Protein AF-A0A8B3RNA1-F1 (afdb_monomer)

Foldseek 3Di:
DPPVVVVVVVVVLVVLLCVQQVVVDPDLLQSLQVLCVVVVQADPPDGSVLVVVLVVVLVVVVVVVVPVDADELVSCPPSHRGRSPDPSSVSNCVSSPNPDPHPPPPPPDDDVPD

Mean predicted aligned error: 8.58 Å

Structure (mmCIF, N/CA/C/O backbone):
data_AF-A0A8B3RNA1-F1
#
_entry.id   AF-A0A8B3RNA1-F1
#
loop_
_atom_site.group_PDB
_atom_site.id
_atom_site.type_symbol
_atom_site.label_atom_id
_atom_site.label_alt_id
_atom_site.label_comp_id
_atom_site.label_asym_id
_atom_site.label_entity_id
_atom_site.label_seq_id
_atom_site.pdbx_PDB_ins_code
_atom_site.Cartn_x
_atom_site.Cartn_y
_atom_site.Cartn_z
_atom_site.occupancy
_atom_site.B_iso_or_equiv
_atom_site.auth_seq_id
_atom_site.auth_comp_id
_atom_site.auth_asym_id
_atom_site.auth_atom_id
_atom_site.pdbx_PDB_model_num
ATOM 1 N N . MET A 1 1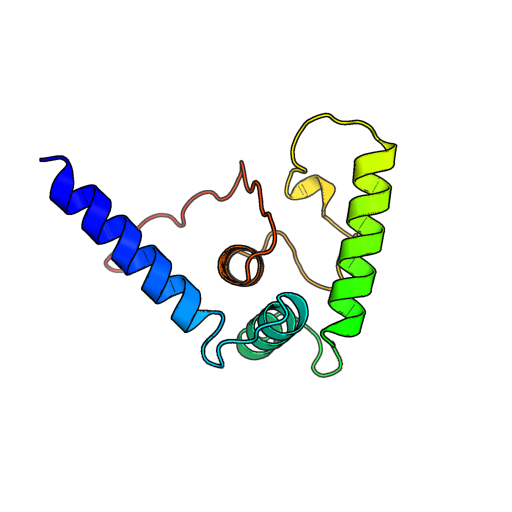 ? 23.217 -16.976 -22.744 1.00 46.09 1 MET A N 1
ATOM 2 C CA . MET A 1 1 ? 22.722 -17.268 -21.377 1.00 46.09 1 MET A CA 1
ATOM 3 C C . MET A 1 1 ? 21.755 -16.204 -20.823 1.00 46.09 1 MET A C 1
ATOM 5 O O . MET A 1 1 ? 21.468 -16.232 -19.639 1.00 46.09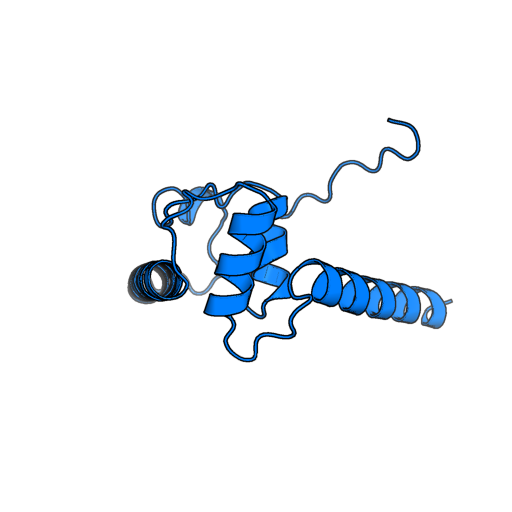 1 MET A O 1
ATOM 9 N N . ALA A 1 2 ? 21.182 -15.313 -21.648 1.00 53.62 2 ALA A N 1
ATOM 10 C CA . ALA A 1 2 ? 20.265 -14.258 -21.184 1.00 53.62 2 ALA A CA 1
ATOM 11 C C . ALA A 1 2 ? 18.782 -14.688 -21.085 1.00 53.62 2 ALA A C 1
ATOM 13 O O . ALA A 1 2 ? 18.016 -14.080 -20.347 1.00 53.62 2 ALA A O 1
ATOM 14 N N . CYS A 1 3 ? 18.375 -15.748 -21.796 1.00 53.69 3 CYS A N 1
ATOM 15 C CA . CYS A 1 3 ? 16.970 -16.169 -21.858 1.00 53.69 3 CYS A CA 1
ATOM 16 C C . CYS A 1 3 ? 16.476 -16.775 -20.529 1.00 53.69 3 CYS A C 1
ATOM 18 O O . CYS A 1 3 ? 15.425 -16.381 -20.040 1.00 53.69 3 CYS A O 1
ATOM 20 N N . GLY A 1 4 ? 17.286 -17.622 -19.879 1.00 58.16 4 GLY A N 1
ATOM 21 C CA . GLY A 1 4 ? 16.901 -18.259 -18.611 1.00 58.16 4 GLY A CA 1
ATOM 22 C C . GLY A 1 4 ? 16.760 -17.290 -17.430 1.00 58.16 4 GLY A C 1
ATOM 23 O O . GLY A 1 4 ? 15.924 -17.511 -16.564 1.00 58.16 4 GLY A O 1
ATOM 24 N N . ILE A 1 5 ? 17.525 -16.191 -17.407 1.00 59.47 5 ILE A N 1
ATOM 25 C CA . ILE A 1 5 ? 17.394 -15.160 -16.362 1.00 59.47 5 ILE A CA 1
ATOM 26 C C . ILE A 1 5 ? 16.089 -14.384 -16.559 1.00 59.47 5 ILE A C 1
ATOM 28 O O . ILE A 1 5 ? 15.346 -14.184 -15.605 1.00 59.47 5 ILE A O 1
ATOM 32 N N . SER A 1 6 ? 15.781 -13.988 -17.799 1.00 52.28 6 SER A N 1
ATOM 33 C CA . SER A 1 6 ? 14.536 -13.276 -18.102 1.00 52.28 6 SER A CA 1
ATOM 34 C C . SER A 1 6 ? 13.299 -14.130 -17.816 1.00 52.28 6 SER A C 1
ATOM 36 O O . SER A 1 6 ? 12.306 -13.608 -17.322 1.00 52.28 6 SER A O 1
ATOM 38 N N . GLU A 1 7 ? 13.354 -15.432 -18.097 1.00 57.75 7 GLU A N 1
ATOM 39 C CA . GLU A 1 7 ? 12.259 -16.358 -17.803 1.00 57.75 7 GLU A CA 1
ATOM 40 C C . GLU A 1 7 ? 12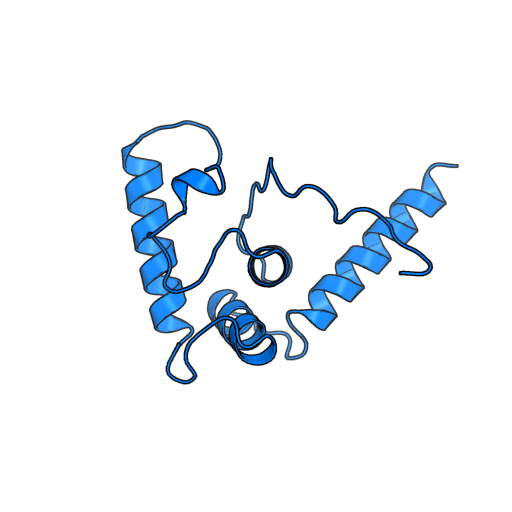.066 -16.553 -16.293 1.00 57.75 7 GLU A C 1
ATOM 42 O O . GLU A 1 7 ? 10.943 -16.428 -15.810 1.00 57.75 7 GLU A O 1
ATOM 47 N N . MET A 1 8 ? 13.144 -16.754 -15.522 1.00 63.78 8 MET A N 1
ATOM 48 C CA . MET A 1 8 ? 13.057 -16.828 -14.055 1.00 63.78 8 MET A CA 1
ATOM 49 C C . MET A 1 8 ? 12.498 -15.547 -13.433 1.00 63.78 8 MET A C 1
ATOM 51 O O . MET A 1 8 ? 11.675 -15.631 -12.525 1.00 63.78 8 MET A O 1
ATOM 55 N N . LEU A 1 9 ? 12.920 -14.371 -13.912 1.00 63.84 9 LEU A N 1
ATOM 56 C CA . LEU A 1 9 ? 12.410 -13.090 -13.417 1.00 63.84 9 LEU A CA 1
ATOM 57 C C . LEU A 1 9 ? 10.910 -12.942 -13.692 1.00 63.84 9 LEU A C 1
ATOM 59 O O . LEU A 1 9 ? 10.170 -12.598 -12.775 1.00 63.84 9 LEU A O 1
ATOM 63 N N . ASN A 1 10 ? 10.453 -13.289 -14.900 1.00 62.12 10 ASN A N 1
ATOM 64 C CA . ASN A 1 10 ? 9.031 -13.255 -15.251 1.00 62.12 10 ASN A CA 1
ATOM 65 C C . ASN A 1 10 ? 8.205 -14.244 -14.414 1.00 62.12 10 ASN A C 1
ATOM 67 O O . ASN A 1 10 ? 7.136 -13.893 -13.921 1.00 62.12 10 ASN A O 1
ATOM 71 N N . VAL A 1 11 ? 8.687 -15.478 -14.230 1.00 69.19 11 VAL A N 1
ATOM 72 C CA . VAL A 1 11 ? 7.993 -16.485 -13.408 1.00 69.19 11 VAL A CA 1
ATOM 73 C C . VAL A 1 11 ? 7.918 -16.032 -11.953 1.00 69.19 11 VAL A C 1
ATOM 75 O O . VAL A 1 11 ? 6.859 -16.138 -11.337 1.00 69.19 11 VAL A O 1
ATOM 78 N N . ASN A 1 12 ? 9.011 -15.489 -11.413 1.00 70.69 12 ASN A N 1
ATOM 79 C CA . ASN A 1 12 ? 9.035 -14.954 -10.058 1.00 70.69 12 ASN A CA 1
ATOM 80 C C . ASN A 1 12 ? 8.082 -13.760 -9.906 1.00 70.69 12 ASN A C 1
ATOM 82 O O . ASN A 1 12 ? 7.329 -13.719 -8.943 1.00 70.69 12 ASN A O 1
ATOM 86 N N . GLU A 1 13 ? 8.051 -12.826 -10.858 1.00 67.50 13 GLU A N 1
ATOM 87 C CA . GLU A 1 13 ? 7.122 -11.689 -10.835 1.00 67.50 13 GLU A CA 1
ATOM 88 C C . GLU A 1 13 ? 5.658 -12.151 -10.837 1.00 67.50 13 GLU A C 1
ATOM 90 O O . GLU A 1 13 ? 4.855 -11.688 -10.025 1.00 67.50 13 GLU A O 1
ATOM 95 N N . VAL A 1 14 ? 5.308 -13.106 -11.705 1.00 69.25 14 VAL A N 1
ATOM 96 C CA . VAL A 1 14 ? 3.951 -13.669 -11.758 1.00 69.25 14 VAL A CA 1
ATOM 97 C C . VAL A 1 14 ? 3.605 -14.385 -10.452 1.00 69.25 14 VAL A C 1
ATOM 99 O O . VAL A 1 14 ? 2.516 -14.172 -9.921 1.00 69.25 14 VAL A O 1
ATOM 102 N N . TYR A 1 15 ? 4.523 -15.188 -9.909 1.00 73.50 15 TYR A N 1
ATOM 103 C CA . TYR A 1 15 ? 4.329 -15.888 -8.638 1.00 73.50 15 TYR A CA 1
ATOM 104 C C . TYR A 1 15 ? 4.102 -14.912 -7.478 1.00 73.50 15 TYR A C 1
ATOM 106 O O . TYR A 1 15 ? 3.151 -15.063 -6.715 1.00 73.50 15 TYR A O 1
ATOM 114 N N . GLN A 1 16 ? 4.935 -13.879 -7.374 1.00 72.38 16 GLN A N 1
ATOM 115 C CA . GLN A 1 16 ? 4.847 -12.866 -6.324 1.00 72.38 16 GLN A CA 1
ATOM 116 C C . GLN A 1 16 ? 3.537 -12.070 -6.423 1.00 72.38 16 GLN A C 1
ATOM 118 O O . GLN A 1 16 ? 2.835 -11.901 -5.424 1.00 72.38 16 GLN A O 1
ATOM 123 N N . ARG A 1 17 ? 3.119 -11.691 -7.639 1.00 71.25 17 ARG A N 1
ATOM 124 C CA . ARG A 1 17 ? 1.801 -11.076 -7.868 1.00 71.25 17 ARG A CA 1
ATOM 125 C C . ARG A 1 17 ? 0.646 -11.982 -7.469 1.00 71.25 17 ARG A C 1
ATOM 127 O O . ARG A 1 17 ? -0.283 -11.515 -6.821 1.00 71.25 17 ARG A O 1
ATOM 134 N N . GLN A 1 18 ? 0.696 -13.265 -7.812 1.00 75.69 18 GLN A N 1
ATOM 135 C CA . GLN A 1 18 ? -0.343 -14.221 -7.418 1.00 75.69 18 GLN A CA 1
ATOM 136 C C . GLN A 1 18 ? -0.380 -14.448 -5.903 1.00 75.69 18 GLN A C 1
ATOM 138 O O . GLN A 1 18 ? -1.457 -14.599 -5.332 1.00 75.69 18 GLN A O 1
ATOM 143 N N . HIS A 1 19 ? 0.775 -14.448 -5.239 1.00 80.88 19 HIS A N 1
ATOM 144 C CA . HIS A 1 19 ? 0.862 -14.627 -3.794 1.00 80.88 19 HIS A CA 1
ATOM 145 C C . HIS A 1 19 ? 0.279 -13.429 -3.025 1.00 80.88 19 HIS A C 1
ATOM 147 O O . HIS A 1 19 ? -0.486 -13.611 -2.069 1.00 80.88 19 HIS A O 1
ATOM 153 N N . SER A 1 20 ? 0.607 -12.207 -3.455 1.00 78.19 20 SER A N 1
ATOM 154 C CA . SER A 1 20 ? 0.142 -10.961 -2.831 1.00 78.19 20 SER A CA 1
ATOM 155 C C . SER A 1 20 ? -1.257 -10.523 -3.284 1.00 78.19 20 SER A C 1
ATOM 157 O O . SER A 1 20 ? -1.913 -9.798 -2.546 1.00 78.19 20 SER A O 1
ATOM 159 N N . ASN A 1 21 ? -1.738 -10.967 -4.450 1.00 84.19 21 ASN A N 1
ATOM 160 C CA . ASN A 1 21 ? -3.075 -10.670 -4.979 1.00 84.19 21 ASN A CA 1
ATOM 161 C C . ASN A 1 21 ? -3.778 -11.944 -5.502 1.00 84.19 21 ASN A C 1
ATOM 163 O O . ASN A 1 21 ? -4.050 -12.070 -6.702 1.00 84.19 21 ASN A O 1
ATOM 167 N N . PRO A 1 22 ? -4.082 -12.918 -4.626 1.00 85.31 22 PRO A N 1
ATOM 168 C CA . PRO A 1 22 ? -4.652 -14.199 -5.044 1.00 85.31 22 PRO A CA 1
ATOM 169 C C . PRO A 1 22 ? -6.078 -14.068 -5.592 1.00 85.31 22 PRO A C 1
ATOM 171 O O . PRO A 1 22 ? -6.501 -14.884 -6.407 1.00 85.31 22 PRO A O 1
ATOM 174 N N . ALA A 1 23 ? -6.821 -13.041 -5.167 1.00 85.50 23 ALA A N 1
ATOM 175 C CA . ALA A 1 23 ? -8.182 -12.778 -5.629 1.00 85.50 23 ALA A CA 1
ATOM 176 C C . ALA A 1 23 ? -8.243 -11.921 -6.908 1.00 85.50 23 ALA A C 1
ATOM 178 O O . ALA A 1 23 ? -9.339 -11.651 -7.400 1.00 85.50 23 ALA A O 1
ATOM 179 N N . LEU A 1 24 ? -7.090 -11.519 -7.462 1.00 83.19 24 LEU A N 1
ATOM 180 C CA . LEU A 1 24 ? -6.978 -10.713 -8.682 1.00 83.19 24 LEU A CA 1
ATOM 181 C C . LEU A 1 24 ? -7.792 -9.411 -8.609 1.00 83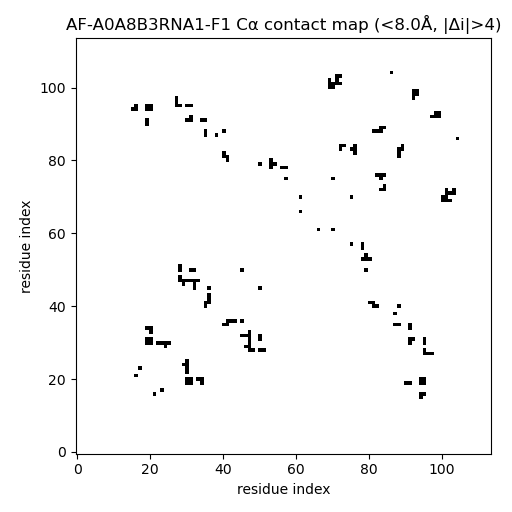.19 24 LEU A C 1
ATOM 183 O O . LEU A 1 24 ? -8.509 -9.047 -9.547 1.00 83.19 24 LEU A O 1
ATOM 187 N N . TYR A 1 25 ? -7.687 -8.702 -7.483 1.00 87.19 25 TYR A N 1
ATOM 188 C CA . TYR A 1 25 ? -8.334 -7.410 -7.292 1.00 87.19 25 TYR A CA 1
ATOM 189 C C . TYR A 1 25 ? -7.944 -6.449 -8.413 1.00 87.19 25 TYR A C 1
ATOM 191 O O . TYR A 1 25 ? -6.765 -6.217 -8.680 1.00 87.19 25 TYR A O 1
ATOM 199 N N . ARG A 1 26 ? -8.959 -5.876 -9.068 1.00 85.88 26 ARG A N 1
ATOM 200 C CA . ARG A 1 26 ? -8.770 -4.871 -10.122 1.00 85.88 26 ARG A CA 1
ATOM 201 C C . ARG A 1 26 ? -8.334 -3.521 -9.557 1.00 85.88 26 ARG A C 1
ATOM 203 O O . ARG A 1 26 ? -7.676 -2.755 -10.253 1.00 85.88 26 ARG A O 1
ATOM 210 N N . ASN A 1 27 ? -8.765 -3.217 -8.338 1.00 88.62 27 ASN A N 1
ATOM 211 C CA . ASN A 1 27 ? -8.395 -2.008 -7.628 1.00 88.62 27 ASN A CA 1
ATOM 212 C C . ASN A 1 27 ? -7.150 -2.295 -6.767 1.00 88.62 27 ASN A C 1
ATOM 214 O O . ASN A 1 27 ? -7.239 -3.154 -5.884 1.00 88.62 27 ASN A O 1
ATOM 218 N N . PRO A 1 28 ? -6.026 -1.595 -6.999 1.00 88.31 28 PRO A N 1
ATOM 219 C CA . PRO A 1 28 ? -4.794 -1.748 -6.225 1.00 88.31 28 PRO A CA 1
ATOM 220 C C . PRO A 1 28 ? -5.011 -1.697 -4.712 1.00 88.31 28 PRO A C 1
ATOM 222 O O . PRO A 1 28 ? -4.547 -2.574 -3.987 1.00 88.31 28 PRO A O 1
ATOM 225 N N . SER A 1 29 ? -5.813 -0.739 -4.239 1.00 91.75 29 SER A N 1
ATOM 226 C CA . SER A 1 29 ? -6.042 -0.528 -2.808 1.00 91.75 29 SER A CA 1
ATOM 227 C C . SER A 1 29 ? -6.738 -1.703 -2.123 1.00 91.75 29 SER A C 1
ATOM 229 O O . SER A 1 29 ? -6.460 -1.985 -0.958 1.00 91.75 29 SER A O 1
ATOM 231 N N . ASP A 1 30 ? -7.625 -2.403 -2.838 1.00 93.50 30 ASP A N 1
ATOM 232 C CA . ASP A 1 30 ? -8.283 -3.606 -2.320 1.00 93.50 30 ASP A CA 1
ATOM 233 C C . ASP A 1 30 ? -7.272 -4.749 -2.156 1.00 93.50 30 ASP A C 1
ATOM 235 O O . ASP A 1 30 ? -7.259 -5.418 -1.124 1.00 93.50 30 ASP A O 1
ATOM 239 N N . GLY A 1 31 ? -6.372 -4.920 -3.130 1.00 92.06 31 GLY A N 1
ATOM 240 C CA . GLY A 1 31 ? -5.327 -5.940 -3.070 1.00 92.06 31 GLY A CA 1
ATOM 241 C C . GLY A 1 31 ? -4.248 -5.655 -2.026 1.00 92.06 31 GLY A C 1
ATOM 242 O O . GLY A 1 31 ? -3.814 -6.570 -1.327 1.00 92.06 31 GLY A O 1
ATOM 243 N N . VAL A 1 32 ? -3.859 -4.389 -1.851 1.00 92.31 32 VAL A N 1
ATOM 244 C CA . VAL A 1 32 ? -2.946 -3.978 -0.774 1.00 92.31 32 VAL A CA 1
ATOM 245 C C . VAL A 1 32 ? -3.567 -4.264 0.587 1.00 92.31 32 VAL A C 1
ATOM 247 O O . VAL A 1 32 ? -2.936 -4.920 1.413 1.00 92.31 32 VAL A O 1
ATOM 250 N N . ALA A 1 33 ? -4.804 -3.816 0.822 1.00 94.31 33 ALA A N 1
ATOM 251 C CA . ALA A 1 33 ? -5.466 -4.025 2.103 1.00 94.31 33 ALA A CA 1
ATOM 252 C C . ALA A 1 33 ? -5.620 -5.520 2.425 1.00 94.31 33 ALA A C 1
ATOM 254 O O . ALA A 1 33 ? -5.295 -5.928 3.539 1.00 94.31 33 ALA A O 1
ATOM 255 N N . ASP A 1 34 ? -6.043 -6.344 1.460 1.00 94.56 34 ASP A N 1
ATOM 256 C CA . ASP A 1 34 ? -6.120 -7.801 1.634 1.00 94.56 34 ASP A CA 1
ATOM 257 C C . ASP A 1 34 ? -4.753 -8.416 1.973 1.00 94.56 34 ASP A C 1
ATOM 259 O O . ASP A 1 34 ? -4.625 -9.168 2.941 1.00 94.56 34 ASP A O 1
ATOM 263 N N . CYS A 1 35 ? -3.704 -8.052 1.230 1.00 93.69 35 CYS A N 1
ATOM 264 C CA . CYS A 1 35 ? -2.357 -8.559 1.473 1.00 93.69 35 CYS A CA 1
ATOM 265 C C . CYS A 1 35 ? -1.835 -8.179 2.866 1.00 93.69 35 CYS A C 1
ATOM 267 O O . CYS A 1 35 ? -1.294 -9.031 3.575 1.00 93.69 35 CYS A O 1
ATOM 269 N N . LEU A 1 36 ? -2.042 -6.931 3.298 1.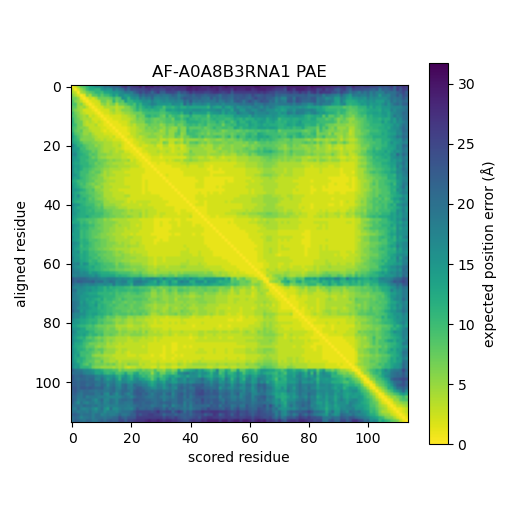00 94.31 36 LEU A N 1
ATOM 270 C CA . LEU A 1 36 ? -1.644 -6.468 4.629 1.00 94.31 36 LEU A CA 1
ATOM 271 C C . LEU A 1 36 ? -2.394 -7.222 5.739 1.00 94.31 36 LEU A C 1
ATOM 273 O O . LEU A 1 36 ? -1.780 -7.613 6.734 1.00 94.31 36 LEU A O 1
ATOM 277 N N . HIS A 1 37 ? -3.694 -7.483 5.561 1.00 96.06 37 HIS A N 1
ATOM 278 C CA . HIS A 1 37 ? -4.486 -8.282 6.506 1.00 96.06 37 HIS A CA 1
ATOM 279 C C . HIS A 1 37 ? -3.988 -9.717 6.607 1.00 96.06 37 HIS A C 1
ATOM 281 O O . HIS A 1 37 ? -3.790 -10.225 7.709 1.00 96.06 37 HIS A O 1
ATOM 287 N N . ARG A 1 38 ? -3.744 -10.371 5.468 1.00 94.06 38 ARG A N 1
ATOM 288 C CA . ARG A 1 38 ? -3.276 -11.765 5.424 1.00 94.06 38 ARG A CA 1
ATOM 289 C C . ARG A 1 38 ? -1.923 -11.959 6.113 1.00 94.06 38 ARG A C 1
ATOM 291 O O . ARG A 1 38 ? -1.680 -13.034 6.655 1.00 94.06 38 ARG A O 1
ATOM 298 N N . ASN A 1 39 ? -1.083 -10.924 6.125 1.00 92.12 39 ASN A N 1
ATOM 299 C CA . ASN A 1 39 ? 0.213 -10.923 6.803 1.00 92.12 39 ASN A CA 1
ATOM 300 C C . ASN A 1 39 ? 0.164 -10.341 8.231 1.00 92.12 39 ASN A C 1
ATOM 302 O O . ASN A 1 39 ? 1.190 -10.284 8.897 1.00 92.12 39 ASN A O 1
ATOM 306 N N . ASN A 1 40 ? -1.014 -9.966 8.748 1.00 94.69 40 ASN A N 1
ATOM 307 C CA . ASN A 1 40 ? -1.197 -9.368 10.082 1.00 94.69 40 ASN A CA 1
ATOM 308 C C . ASN A 1 40 ? -0.417 -8.054 10.297 1.00 94.69 40 ASN A C 1
ATOM 310 O O . ASN A 1 40 ? -0.007 -7.745 11.415 1.00 94.69 40 ASN A O 1
ATOM 314 N N . LEU A 1 41 ? -0.229 -7.269 9.234 1.00 94.38 41 LEU A N 1
ATOM 315 C CA . LEU A 1 41 ? 0.555 -6.024 9.251 1.00 94.38 41 LEU A CA 1
ATOM 316 C C . LEU A 1 41 ? -0.277 -4.790 9.629 1.00 94.38 41 LEU A C 1
ATOM 318 O O . LEU A 1 41 ? 0.258 -3.710 9.869 1.00 94.38 41 LEU A O 1
ATOM 322 N N . VAL A 1 42 ? -1.600 -4.942 9.676 1.00 95.81 42 VAL A N 1
ATOM 323 C CA . VAL A 1 42 ? -2.566 -3.886 9.988 1.00 95.81 42 VAL A CA 1
ATOM 324 C C . VAL A 1 42 ? -3.626 -4.390 10.961 1.00 95.81 42 VAL A C 1
ATOM 326 O O . VAL A 1 42 ? -3.857 -5.589 11.115 1.00 95.81 42 VAL A O 1
ATOM 329 N N . LYS A 1 43 ? -4.316 -3.452 11.617 1.00 95.38 43 LYS A N 1
ATOM 330 C CA . LYS A 1 43 ? -5.510 -3.746 12.423 1.00 95.38 43 LYS A CA 1
ATOM 331 C C . LYS A 1 43 ? -6.593 -4.401 11.551 1.00 95.38 43 LYS A C 1
ATOM 333 O O . LYS A 1 43 ? -6.785 -3.991 10.414 1.00 95.38 43 LYS A O 1
ATOM 338 N N . ALA A 1 44 ? -7.398 -5.301 12.118 1.00 93.06 44 ALA A N 1
ATOM 339 C CA . ALA A 1 44 ? -8.491 -5.978 11.399 1.00 93.06 44 ALA A CA 1
ATOM 340 C C . ALA A 1 44 ? -9.557 -5.027 10.816 1.00 93.06 44 ALA A C 1
ATOM 342 O O . ALA A 1 44 ? -10.270 -5.384 9.885 1.00 93.06 44 ALA A O 1
ATOM 343 N N . SER A 1 45 ? -9.675 -3.811 11.355 1.00 95.25 45 SER A N 1
ATOM 344 C CA . SER A 1 45 ? -10.572 -2.779 10.829 1.00 95.25 45 SER A CA 1
ATOM 345 C C . SER A 1 45 ? -9.977 -1.950 9.693 1.00 95.25 45 SER A C 1
ATOM 347 O O . SER A 1 45 ? -10.664 -1.055 9.216 1.00 95.25 45 SER A O 1
ATOM 349 N N . TYR A 1 46 ? -8.728 -2.208 9.287 1.00 96.31 46 TYR A N 1
ATOM 350 C CA . TYR A 1 46 ? -8.091 -1.490 8.191 1.00 96.31 46 TYR A CA 1
ATOM 351 C C . TYR A 1 46 ? -8.824 -1.757 6.875 1.00 96.31 46 TYR A C 1
ATOM 353 O O . TYR A 1 46 ? -9.240 -2.882 6.600 1.00 96.31 46 TYR A O 1
ATOM 361 N N . THR A 1 47 ? -9.001 -0.735 6.052 1.00 96.69 47 THR A N 1
ATOM 362 C CA . THR A 1 47 ? -9.770 -0.842 4.808 1.00 96.69 47 THR A CA 1
ATOM 363 C C . THR A 1 47 ? -8.977 -0.352 3.607 1.00 96.69 47 THR A C 1
ATOM 365 O O . THR A 1 47 ? -8.114 0.515 3.723 1.00 96.69 47 THR A O 1
ATOM 368 N N . ALA A 1 48 ? -9.349 -0.833 2.420 1.00 95.25 48 ALA A N 1
ATOM 369 C CA . ALA A 1 48 ? -8.841 -0.308 1.153 1.00 95.25 48 ALA A CA 1
ATOM 370 C C . ALA A 1 48 ? -9.036 1.211 1.027 1.00 95.25 48 ALA A C 1
ATOM 372 O O . ALA A 1 48 ? -8.199 1.908 0.463 1.00 95.25 48 ALA A O 1
ATOM 373 N N . LYS A 1 49 ? -10.125 1.738 1.601 1.00 96.56 49 LYS A N 1
ATOM 374 C CA . LYS A 1 49 ? -10.400 3.174 1.640 1.00 96.56 49 LYS A CA 1
ATOM 375 C C . LYS A 1 49 ? -9.416 3.928 2.539 1.00 96.56 49 LYS A C 1
ATOM 377 O O . LYS A 1 49 ? -8.951 4.990 2.146 1.00 96.56 49 LYS A O 1
ATOM 382 N N . GLU A 1 50 ? -9.108 3.404 3.726 1.00 95.81 50 GLU A N 1
ATOM 383 C CA . GLU A 1 50 ? -8.086 4.004 4.596 1.00 95.81 50 GLU A CA 1
ATOM 384 C C . GLU A 1 50 ? -6.722 4.020 3.899 1.00 95.81 50 GLU A C 1
ATOM 386 O O . GLU A 1 50 ? -6.060 5.056 3.918 1.00 95.81 50 GLU A O 1
ATOM 391 N N . TYR A 1 51 ? -6.348 2.930 3.220 1.00 93.81 51 TYR A N 1
ATOM 392 C CA . TYR A 1 51 ? -5.126 2.889 2.418 1.00 93.81 51 TYR A CA 1
ATOM 393 C C . TYR A 1 51 ? -5.122 3.938 1.298 1.00 93.81 51 TYR A C 1
ATOM 395 O O . TYR A 1 51 ? -4.185 4.724 1.199 1.00 93.81 51 TYR A O 1
ATOM 403 N N . ASP A 1 52 ? -6.181 4.010 0.489 1.00 93.38 52 ASP A N 1
ATOM 404 C CA . ASP A 1 52 ? -6.314 4.992 -0.597 1.00 93.38 52 ASP A CA 1
ATOM 405 C C . ASP A 1 52 ? -6.228 6.444 -0.079 1.00 93.38 52 ASP A C 1
ATOM 407 O O . ASP A 1 52 ? -5.601 7.309 -0.693 1.00 93.38 52 ASP A O 1
ATOM 411 N N . GLU A 1 53 ? -6.803 6.727 1.093 1.00 95.06 53 GLU A N 1
ATOM 412 C CA . GLU A 1 53 ? -6.689 8.034 1.744 1.00 95.06 53 GLU A CA 1
ATOM 413 C C . GLU A 1 53 ? -5.267 8.331 2.242 1.00 95.06 53 GLU A C 1
ATOM 415 O O . GLU A 1 53 ? -4.789 9.458 2.087 1.00 95.06 53 GLU A O 1
ATOM 420 N N . GLU A 1 54 ? -4.584 7.355 2.844 1.00 93.31 54 GLU A N 1
ATOM 421 C CA . GLU A 1 54 ? -3.179 7.473 3.256 1.00 93.31 54 GLU A CA 1
ATOM 422 C C . GLU A 1 54 ? -2.267 7.718 2.055 1.00 93.31 54 GLU A C 1
ATOM 424 O O . GLU A 1 54 ? -1.500 8.684 2.065 1.00 93.31 54 GLU A O 1
ATOM 429 N N . ASN A 1 55 ? -2.432 6.923 0.997 1.00 90.19 55 ASN A N 1
ATOM 430 C CA . ASN A 1 55 ? -1.647 7.006 -0.228 1.00 90.19 55 ASN A CA 1
ATOM 431 C C . ASN A 1 55 ? -1.803 8.379 -0.892 1.00 90.19 55 ASN A C 1
ATOM 433 O O . ASN A 1 55 ? -0.824 9.084 -1.111 1.00 90.19 55 ASN A O 1
ATOM 437 N N . ARG A 1 56 ? -3.041 8.860 -1.073 1.00 90.94 56 ARG A N 1
ATOM 438 C CA . ARG A 1 56 ? -3.289 10.201 -1.635 1.00 90.94 56 ARG A CA 1
ATOM 439 C C . ARG A 1 56 ? -2.729 11.333 -0.779 1.00 90.94 56 ARG A C 1
ATOM 441 O O . ARG A 1 56 ? -2.275 12.347 -1.317 1.00 90.94 56 ARG A O 1
ATOM 448 N N . ARG A 1 57 ? -2.798 11.216 0.554 1.00 91.50 57 ARG A N 1
ATOM 449 C CA . ARG A 1 57 ? -2.200 12.212 1.461 1.00 91.50 57 ARG A CA 1
ATOM 450 C C . ARG A 1 57 ? -0.688 12.247 1.293 1.00 91.50 57 ARG A C 1
ATOM 452 O O . ARG A 1 57 ? -0.119 13.339 1.234 1.00 91.50 57 ARG A O 1
ATOM 459 N N . PHE A 1 58 ? -0.065 11.078 1.212 1.00 88.94 58 PHE A N 1
ATOM 460 C CA . PHE A 1 58 ? 1.367 10.953 1.012 1.00 88.94 58 PHE A CA 1
ATOM 461 C C . PHE A 1 58 ? 1.799 11.470 -0.364 1.00 88.94 58 PHE A C 1
ATOM 463 O O . PHE A 1 58 ? 2.685 12.318 -0.426 1.00 88.94 58 PHE A O 1
ATOM 470 N N . ASP A 1 59 ? 1.107 11.092 -1.439 1.00 86.50 59 ASP A N 1
ATOM 471 C CA . ASP A 1 59 ? 1.357 11.584 -2.797 1.00 86.50 59 ASP A CA 1
ATOM 472 C C . ASP A 1 59 ? 1.291 13.104 -2.873 1.00 86.50 59 ASP A C 1
ATOM 474 O O . ASP A 1 59 ? 2.154 13.751 -3.468 1.00 86.50 59 ASP A O 1
ATOM 478 N N . LYS A 1 60 ? 0.271 13.708 -2.256 1.00 88.75 60 LYS A N 1
ATOM 479 C CA . LYS A 1 60 ? 0.152 15.166 -2.200 1.00 88.75 60 LYS A CA 1
ATOM 480 C C . LYS A 1 60 ? 1.345 15.784 -1.471 1.00 88.75 60 LYS A C 1
ATOM 482 O O . LYS A 1 60 ? 1.982 16.688 -2.005 1.00 88.75 60 LYS A O 1
ATOM 487 N N . TYR A 1 61 ? 1.662 15.280 -0.279 1.00 86.81 61 TYR A N 1
ATOM 488 C CA . TYR A 1 61 ? 2.809 15.734 0.507 1.00 86.81 61 TYR A CA 1
ATOM 489 C C . TYR A 1 61 ? 4.131 15.610 -0.268 1.00 86.81 61 TYR A C 1
ATOM 491 O O . TYR A 1 61 ? 4.953 16.527 -0.243 1.00 86.81 61 TYR A O 1
ATOM 499 N N . TRP A 1 62 ? 4.324 14.502 -0.983 1.00 85.75 62 TRP A N 1
ATOM 500 C CA . TRP A 1 62 ? 5.525 14.229 -1.762 1.00 85.75 62 TRP A CA 1
ATOM 501 C C . TRP A 1 62 ? 5.651 15.161 -2.972 1.00 85.75 62 TRP A C 1
ATOM 503 O O . TRP A 1 62 ? 6.698 15.782 -3.185 1.00 85.75 62 TRP A O 1
ATOM 513 N N . ASN A 1 63 ? 4.561 15.328 -3.725 1.00 84.31 63 ASN A N 1
ATOM 514 C CA . ASN A 1 63 ? 4.501 16.210 -4.890 1.00 84.31 63 ASN A CA 1
ATOM 515 C C . ASN A 1 63 ? 4.712 17.685 -4.515 1.00 84.31 63 ASN A C 1
ATOM 517 O O . ASN A 1 63 ? 5.439 18.398 -5.214 1.00 84.31 63 ASN A O 1
ATOM 521 N N . ASP A 1 64 ? 4.156 18.135 -3.386 1.00 86.56 64 ASP A N 1
ATOM 522 C CA . ASP A 1 64 ? 4.330 19.505 -2.888 1.00 8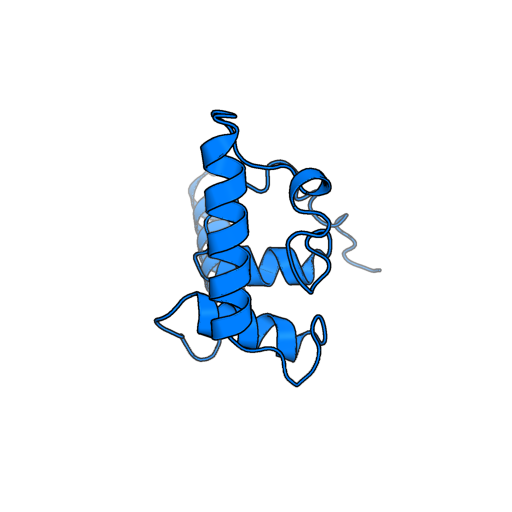6.56 64 ASP A CA 1
ATOM 523 C C . ASP A 1 64 ? 5.806 19.825 -2.581 1.00 86.56 64 ASP A C 1
ATOM 525 O O . ASP A 1 64 ? 6.252 20.962 -2.757 1.00 86.56 64 ASP A O 1
ATOM 529 N N . ARG A 1 65 ? 6.606 18.819 -2.198 1.00 83.75 65 ARG A N 1
ATOM 530 C CA . ARG A 1 65 ? 8.046 18.976 -1.931 1.00 83.75 65 ARG A CA 1
ATOM 531 C C . ARG A 1 65 ? 8.909 19.037 -3.194 1.00 83.75 65 ARG A C 1
ATOM 533 O O . ARG A 1 65 ? 10.094 19.339 -3.080 1.00 83.75 65 ARG A O 1
ATOM 540 N N . ARG A 1 66 ? 8.348 18.781 -4.388 1.00 77.69 66 ARG A N 1
ATOM 541 C CA . ARG A 1 66 ? 9.043 18.833 -5.695 1.00 77.69 66 ARG A CA 1
ATOM 542 C C . ARG A 1 66 ? 10.396 18.108 -5.705 1.00 77.69 66 ARG A C 1
ATOM 544 O O . ARG A 1 66 ? 11.350 18.569 -6.328 1.00 77.69 66 ARG A O 1
ATOM 551 N N . MET A 1 67 ? 10.480 16.969 -5.021 1.00 70.25 67 MET A N 1
ATOM 552 C CA . MET A 1 67 ? 11.753 16.274 -4.792 1.00 70.25 67 MET A CA 1
ATOM 553 C C . MET A 1 67 ? 12.364 15.695 -6.079 1.00 70.25 67 MET A C 1
ATOM 555 O O . MET A 1 67 ? 13.559 15.421 -6.105 1.00 70.25 67 MET A O 1
ATOM 559 N N . GLY A 1 68 ? 11.572 15.505 -7.146 1.00 72.75 68 GLY A N 1
ATOM 560 C CA . GLY A 1 68 ? 12.055 15.010 -8.445 1.00 72.75 68 GLY A CA 1
ATOM 561 C C . GLY A 1 68 ? 12.646 13.594 -8.403 1.00 72.75 68 GLY A C 1
ATOM 562 O O . GLY A 1 68 ? 13.312 13.183 -9.348 1.00 72.75 68 GLY A O 1
ATOM 563 N N . ARG A 1 69 ? 12.418 12.868 -7.304 1.00 77.19 69 ARG A N 1
ATOM 564 C CA . ARG A 1 69 ? 12.855 11.494 -7.051 1.00 77.19 69 ARG A CA 1
ATOM 565 C C . ARG A 1 69 ? 11.770 10.731 -6.300 1.00 77.19 69 ARG A C 1
ATOM 567 O O . ARG A 1 69 ? 10.853 11.341 -5.746 1.00 77.19 69 ARG A O 1
ATOM 574 N N . ALA A 1 70 ? 11.921 9.418 -6.235 1.00 70.69 70 ALA A N 1
ATOM 575 C CA . ALA A 1 70 ? 11.122 8.569 -5.370 1.00 70.69 70 ALA A CA 1
ATOM 576 C C . ALA A 1 70 ? 11.426 8.787 -3.876 1.00 70.69 70 ALA A C 1
ATOM 578 O O . ALA A 1 70 ? 12.554 9.181 -3.541 1.00 70.69 70 ALA A O 1
ATOM 579 N N . PRO A 1 71 ? 10.450 8.550 -2.982 1.00 75.94 71 PRO A N 1
ATOM 580 C CA . PRO A 1 71 ? 10.653 8.609 -1.537 1.00 75.94 71 PRO A CA 1
ATOM 581 C C . PRO A 1 71 ? 11.496 7.442 -1.021 1.00 75.94 71 PRO A C 1
ATOM 583 O O . PRO A 1 71 ? 11.370 6.318 -1.501 1.00 75.94 71 PRO A O 1
ATOM 586 N N . THR A 1 72 ? 12.339 7.697 -0.018 1.00 76.56 72 THR A N 1
ATOM 587 C CA . THR A 1 72 ? 13.004 6.627 0.741 1.00 76.56 72 THR A CA 1
ATOM 588 C C . THR A 1 72 ? 12.063 6.058 1.801 1.00 76.56 72 THR A C 1
ATOM 590 O O . THR A 1 72 ? 11.091 6.704 2.194 1.00 76.56 72 THR A O 1
ATOM 593 N N . ILE A 1 73 ? 12.381 4.873 2.332 1.00 73.69 73 ILE A N 1
ATOM 594 C CA . ILE A 1 73 ? 11.601 4.237 3.410 1.00 73.69 73 ILE A CA 1
ATOM 595 C C . ILE A 1 73 ? 11.529 5.146 4.651 1.00 73.69 73 ILE A C 1
ATOM 597 O O . ILE A 1 73 ? 10.501 5.242 5.316 1.00 73.69 73 ILE A O 1
ATOM 601 N N . ALA A 1 74 ? 12.603 5.880 4.951 1.00 79.81 74 ALA A N 1
ATOM 602 C CA . ALA A 1 74 ? 12.608 6.826 6.066 1.00 79.81 74 ALA A CA 1
ATOM 603 C C . ALA A 1 74 ? 11.635 8.002 5.853 1.00 79.81 74 ALA A C 1
ATOM 605 O O . ALA A 1 74 ? 11.115 8.553 6.819 1.00 79.81 74 ALA A O 1
ATOM 606 N N . GLU A 1 75 ? 11.380 8.393 4.602 1.00 82.38 75 GLU A N 1
ATOM 607 C CA . GLU A 1 75 ? 10.476 9.496 4.259 1.00 82.38 75 GLU A CA 1
ATOM 608 C C . GLU A 1 75 ? 9.003 9.080 4.220 1.00 82.38 75 GLU A C 1
ATOM 610 O O . GLU A 1 75 ? 8.137 9.950 4.300 1.00 82.38 75 GLU A O 1
ATOM 615 N N . THR A 1 76 ? 8.710 7.780 4.126 1.00 80.88 76 THR A N 1
ATOM 616 C CA . THR A 1 76 ? 7.346 7.246 4.265 1.00 80.88 76 THR A CA 1
ATOM 617 C C . THR A 1 76 ? 6.961 6.995 5.726 1.00 80.88 76 THR A C 1
ATOM 619 O O . THR A 1 76 ? 5.780 6.818 6.038 1.00 80.88 76 THR A O 1
ATOM 622 N N . HIS A 1 77 ? 7.934 7.015 6.643 1.00 82.56 77 HIS A N 1
ATOM 623 C CA . HIS A 1 77 ? 7.714 6.718 8.053 1.00 82.56 77 HIS A CA 1
ATOM 624 C C . HIS A 1 77 ? 6.691 7.675 8.687 1.00 82.56 77 HIS A C 1
ATOM 626 O O . HIS A 1 77 ? 6.854 8.896 8.681 1.00 82.56 77 HIS A O 1
ATOM 632 N N . GLY A 1 78 ? 5.637 7.105 9.276 1.00 84.81 78 GLY A N 1
ATOM 633 C CA . GLY A 1 78 ? 4.558 7.853 9.928 1.00 84.81 78 GLY A CA 1
ATOM 634 C C . GLY A 1 78 ? 3.495 8.430 8.985 1.00 84.81 78 GLY A C 1
ATOM 635 O O . GLY A 1 78 ? 2.579 9.095 9.464 1.00 84.81 78 GLY A O 1
ATOM 636 N N . HIS A 1 79 ? 3.579 8.181 7.673 1.00 88.50 79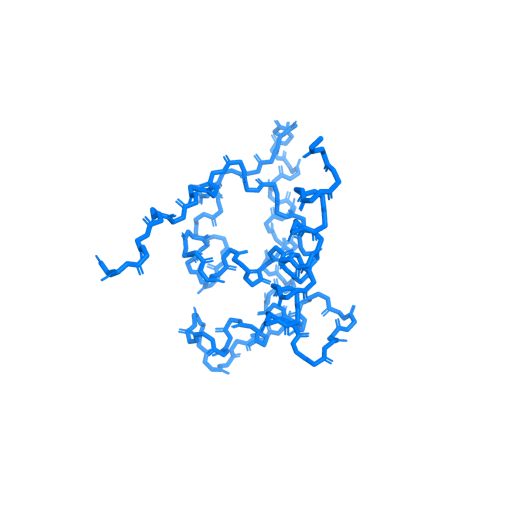 HIS A N 1
ATOM 637 C CA . HIS A 1 79 ? 2.537 8.572 6.713 1.00 88.50 79 HIS A CA 1
ATOM 638 C C . HIS A 1 79 ? 1.452 7.503 6.512 1.00 88.50 79 HIS A C 1
ATOM 640 O O . HIS A 1 79 ? 0.348 7.833 6.075 1.00 88.50 79 HIS A O 1
ATOM 646 N N . PHE A 1 80 ? 1.755 6.257 6.874 1.00 91.25 80 PHE A N 1
ATOM 647 C CA . PHE A 1 80 ? 0.870 5.100 6.762 1.00 91.25 80 PHE A CA 1
ATOM 648 C C . PHE A 1 80 ? 0.594 4.489 8.138 1.00 91.25 80 PHE A C 1
ATOM 650 O O . PHE A 1 80 ? 1.401 4.626 9.059 1.00 91.25 80 PHE A O 1
ATOM 657 N N . SER A 1 81 ? -0.541 3.798 8.279 1.00 92.19 81 SER A N 1
ATOM 658 C CA . SER A 1 81 ? -0.912 3.113 9.532 1.00 92.19 81 SER A CA 1
ATOM 659 C C . SER A 1 81 ? -0.149 1.803 9.787 1.00 92.19 81 SER A C 1
ATOM 661 O O . SER A 1 81 ? -0.372 1.161 10.813 1.00 92.19 81 SER A O 1
ATOM 663 N N . PHE A 1 82 ? 0.722 1.393 8.867 1.00 91.50 82 PHE A N 1
ATOM 664 C CA . PHE A 1 82 ? 1.561 0.198 8.947 1.00 91.50 82 PHE A CA 1
ATOM 665 C C . PHE A 1 82 ? 3.041 0.561 8.806 1.00 91.50 82 PHE A C 1
ATOM 667 O O . PHE A 1 82 ? 3.388 1.651 8.345 1.00 91.50 82 PHE A O 1
ATOM 674 N N . ASP A 1 83 ? 3.914 -0.368 9.195 1.00 87.88 83 ASP A N 1
ATOM 675 C CA . ASP A 1 83 ? 5.352 -0.207 9.014 1.00 87.88 83 ASP A CA 1
ATOM 676 C C . ASP A 1 83 ? 5.718 -0.376 7.537 1.00 87.88 83 ASP A C 1
ATOM 678 O O . ASP A 1 83 ? 5.758 -1.478 7.000 1.00 87.88 83 ASP A O 1
ATOM 682 N N . TYR A 1 84 ? 5.983 0.743 6.873 1.00 82.62 84 TYR A N 1
ATOM 683 C CA . TYR A 1 84 ? 6.387 0.762 5.470 1.00 82.62 84 TYR A CA 1
ATOM 684 C C . TYR A 1 84 ? 7.780 0.143 5.243 1.00 82.62 84 TYR A C 1
ATOM 686 O O . TYR A 1 84 ? 8.132 -0.180 4.111 1.00 82.62 84 TYR A O 1
ATOM 694 N N . SER A 1 85 ? 8.592 0.007 6.299 1.00 80.12 85 SER A N 1
ATOM 695 C CA . SER A 1 85 ? 9.917 -0.619 6.235 1.00 80.12 85 SER A CA 1
ATOM 696 C C . SER A 1 85 ? 9.880 -2.144 6.341 1.00 80.12 85 SER A C 1
ATOM 698 O O . SER A 1 85 ? 10.886 -2.797 6.053 1.00 80.12 85 SER A O 1
ATOM 700 N N . ASP A 1 86 ? 8.730 -2.709 6.714 1.00 84.56 86 ASP A N 1
ATOM 701 C CA . ASP A 1 86 ? 8.519 -4.148 6.754 1.00 84.56 86 ASP A CA 1
ATOM 702 C C . ASP A 1 86 ? 8.567 -4.737 5.330 1.00 84.56 86 ASP A C 1
ATOM 704 O O . ASP A 1 86 ? 7.955 -4.221 4.388 1.00 84.56 86 ASP A O 1
ATOM 708 N N . VAL A 1 87 ? 9.327 -5.822 5.160 1.00 80.81 87 VAL A N 1
ATOM 709 C CA . VAL A 1 87 ? 9.556 -6.452 3.850 1.00 80.81 87 VAL A CA 1
ATOM 710 C C . VAL A 1 87 ? 8.261 -7.018 3.268 1.00 80.81 87 VAL A C 1
ATOM 712 O O . VAL A 1 87 ? 8.056 -6.946 2.052 1.00 80.81 87 VAL A O 1
ATOM 715 N N . ASP A 1 88 ? 7.369 -7.540 4.106 1.00 84.81 88 ASP A N 1
ATOM 716 C CA . ASP A 1 88 ? 6.086 -8.080 3.672 1.00 84.81 88 ASP A CA 1
ATOM 717 C C . ASP A 1 88 ? 5.129 -6.943 3.293 1.00 84.81 88 ASP A C 1
ATOM 719 O O . ASP A 1 88 ? 4.437 -7.039 2.276 1.00 84.81 88 ASP A O 1
ATOM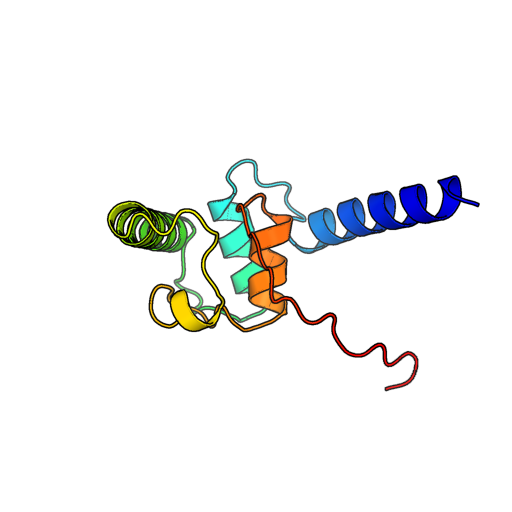 723 N N . ALA A 1 89 ? 5.159 -5.818 4.019 1.00 87.06 89 ALA A N 1
ATOM 724 C CA . ALA A 1 89 ? 4.400 -4.620 3.649 1.00 87.06 89 ALA A CA 1
ATOM 725 C C . ALA A 1 89 ? 4.853 -4.059 2.291 1.00 87.06 89 ALA A C 1
ATOM 727 O O . ALA A 1 89 ? 4.027 -3.817 1.406 1.00 87.06 89 ALA A O 1
ATOM 728 N N . ALA A 1 90 ? 6.166 -3.918 2.089 1.00 80.75 90 ALA A N 1
ATOM 729 C CA . ALA A 1 90 ? 6.736 -3.498 0.812 1.00 80.75 90 ALA A CA 1
ATOM 730 C C . ALA A 1 90 ? 6.373 -4.472 -0.326 1.00 80.75 90 ALA A C 1
ATOM 732 O O . ALA A 1 90 ? 5.999 -4.056 -1.421 1.00 80.75 90 ALA A O 1
ATOM 733 N N . THR A 1 91 ? 6.406 -5.779 -0.063 1.00 81.81 91 THR A N 1
ATOM 734 C CA . THR A 1 91 ? 6.021 -6.802 -1.046 1.00 81.81 91 THR A CA 1
ATOM 735 C C . THR A 1 91 ? 4.537 -6.700 -1.414 1.00 81.81 91 THR A C 1
ATOM 737 O O . THR A 1 91 ? 4.183 -6.791 -2.592 1.00 81.81 91 THR A O 1
ATOM 740 N N . CYS A 1 92 ? 3.659 -6.456 -0.437 1.00 87.88 92 CYS A N 1
ATOM 741 C CA . CYS A 1 92 ? 2.232 -6.249 -0.674 1.00 87.88 92 CYS A CA 1
ATOM 742 C C . CYS A 1 92 ? 1.956 -5.066 -1.607 1.00 87.88 92 CYS A C 1
ATOM 744 O O . CYS A 1 92 ? 1.125 -5.184 -2.506 1.00 87.88 92 CYS A O 1
ATOM 746 N N . LEU A 1 93 ? 2.658 -3.951 -1.419 1.00 86.12 93 LEU A N 1
ATOM 747 C CA . LEU A 1 93 ? 2.522 -2.748 -2.237 1.00 86.12 93 LEU A CA 1
ATOM 748 C C . LEU A 1 93 ? 3.045 -2.975 -3.670 1.00 86.12 93 LEU A C 1
ATOM 750 O O . LEU A 1 93 ? 2.295 -2.813 -4.636 1.00 86.12 93 LEU A O 1
ATOM 754 N N . ALA A 1 94 ? 4.288 -3.447 -3.815 1.00 78.81 94 ALA A N 1
ATOM 755 C CA . ALA A 1 94 ? 4.935 -3.648 -5.116 1.00 78.81 94 ALA A CA 1
ATOM 756 C C . ALA A 1 94 ? 4.150 -4.604 -6.032 1.00 78.81 94 ALA A C 1
ATOM 758 O O . ALA A 1 94 ? 4.015 -4.382 -7.239 1.00 78.81 94 ALA A O 1
ATOM 759 N N . ASN A 1 95 ? 3.583 -5.666 -5.459 1.00 81.19 95 ASN A N 1
ATOM 760 C CA . ASN A 1 95 ? 2.856 -6.681 -6.217 1.00 81.19 95 ASN A CA 1
ATOM 761 C C . ASN A 1 95 ? 1.401 -6.307 -6.531 1.00 81.19 95 ASN A C 1
ATOM 763 O O . ASN A 1 95 ? 0.777 -6.960 -7.371 1.00 81.19 95 ASN A O 1
ATOM 767 N N . ASN A 1 96 ? 0.865 -5.252 -5.914 1.00 83.50 96 ASN A N 1
ATOM 768 C CA . ASN A 1 96 ? -0.485 -4.752 -6.170 1.00 83.50 96 ASN A CA 1
ATOM 769 C C . ASN A 1 96 ? -0.509 -3.501 -7.063 1.00 83.50 96 ASN A C 1
ATOM 771 O O . ASN A 1 96 ? -1.504 -2.788 -7.087 1.00 83.50 96 ASN A O 1
ATOM 775 N N . HIS A 1 97 ? 0.539 -3.292 -7.875 1.00 68.06 97 HIS A N 1
ATOM 776 C CA . HIS A 1 97 ? 0.648 -2.177 -8.831 1.00 68.06 97 HIS A CA 1
ATOM 777 C C . HIS A 1 97 ? 0.731 -0.784 -8.194 1.00 68.06 97 HIS A C 1
ATOM 779 O O . HIS A 1 97 ? 0.550 0.220 -8.883 1.00 68.06 97 HIS A O 1
ATOM 785 N N . GLU A 1 98 ? 1.075 -0.705 -6.913 1.00 64.25 98 GLU A N 1
ATOM 786 C CA . GLU A 1 98 ? 1.472 0.565 -6.322 1.00 64.25 98 GLU A CA 1
ATOM 787 C C . GLU A 1 98 ? 2.897 0.865 -6.780 1.00 64.25 98 GLU A C 1
ATOM 789 O O . GLU A 1 98 ? 3.784 0.009 -6.691 1.00 64.25 98 GLU A O 1
ATOM 794 N N . ALA A 1 99 ? 3.100 2.054 -7.354 1.00 55.03 99 ALA A N 1
ATOM 795 C CA . ALA A 1 99 ? 4.380 2.477 -7.905 1.00 55.03 99 ALA A CA 1
ATOM 796 C C . ALA A 1 99 ? 5.390 2.672 -6.770 1.00 55.03 99 ALA A C 1
ATOM 798 O O . ALA A 1 99 ? 5.626 3.774 -6.281 1.00 55.03 99 ALA A O 1
ATOM 799 N N . MET A 1 100 ? 5.982 1.571 -6.336 1.00 52.22 100 MET A N 1
ATOM 800 C CA . MET A 1 100 ? 7.063 1.582 -5.385 1.00 52.22 100 MET A CA 1
ATOM 801 C C . MET A 1 100 ? 8.390 1.690 -6.129 1.00 52.22 100 MET A C 1
ATOM 803 O O . MET A 1 100 ? 8.943 0.690 -6.583 1.00 52.22 100 MET A O 1
ATOM 807 N N . ASP A 1 101 ? 8.956 2.889 -6.194 1.00 47.75 101 ASP A N 1
ATOM 808 C CA . ASP A 1 101 ? 10.392 3.027 -6.442 1.00 47.75 101 ASP A CA 1
ATOM 809 C C . ASP A 1 101 ? 11.133 2.725 -5.126 1.00 47.75 101 ASP A C 1
ATOM 811 O O . ASP A 1 101 ? 11.655 3.611 -4.446 1.00 47.75 101 ASP A O 1
ATOM 815 N N . VAL A 1 102 ? 11.149 1.452 -4.712 1.00 46.19 102 VAL A N 1
ATOM 816 C CA . VAL A 1 102 ? 11.965 1.026 -3.565 1.00 46.19 102 VAL A CA 1
ATOM 817 C C . VAL A 1 102 ? 13.415 0.949 -4.021 1.00 46.19 102 VAL A C 1
ATOM 819 O O . VAL A 1 102 ? 13.950 -0.119 -4.307 1.00 46.19 102 VAL A O 1
ATOM 822 N N . GLN A 1 103 ? 14.091 2.096 -4.070 1.00 40.34 103 GLN A N 1
ATOM 823 C CA . GLN A 1 103 ? 15.549 2.142 -4.231 1.00 40.34 103 GLN A CA 1
ATOM 824 C C . GLN A 1 103 ? 16.289 1.413 -3.090 1.00 40.34 103 GLN A C 1
ATOM 826 O O . GLN A 1 103 ? 17.483 1.148 -3.205 1.00 40.34 103 GLN A O 1
ATOM 831 N N . GLU A 1 104 ? 15.590 1.057 -2.006 1.00 46.72 104 GLU A N 1
ATOM 832 C CA . GLU A 1 104 ? 16.167 0.514 -0.774 1.00 46.72 104 GLU A CA 1
ATOM 833 C C . GLU A 1 104 ? 15.569 -0.827 -0.318 1.00 46.72 104 GLU A C 1
ATOM 835 O O . GLU A 1 104 ? 15.760 -1.209 0.837 1.00 46.72 104 GLU A O 1
ATOM 840 N N . CYS A 1 105 ? 14.898 -1.599 -1.186 1.00 47.25 105 CYS A N 1
ATOM 841 C CA . CYS A 1 105 ? 14.649 -3.008 -0.867 1.00 47.25 105 CYS A CA 1
ATOM 842 C C . CYS A 1 105 ? 16.003 -3.728 -0.874 1.00 47.25 105 CYS A C 1
ATOM 844 O O . CYS A 1 105 ? 16.453 -4.225 -1.906 1.00 47.25 105 CYS A O 1
ATOM 846 N N . LYS A 1 106 ? 16.687 -3.766 0.277 1.00 48.03 106 LYS A N 1
ATOM 847 C CA . LYS A 1 106 ? 17.782 -4.713 0.475 1.00 48.03 106 LYS A CA 1
ATOM 848 C C . LYS A 1 106 ? 17.164 -6.097 0.309 1.00 48.03 106 LYS A C 1
ATOM 850 O O . LYS A 1 106 ? 16.284 -6.434 1.103 1.00 48.03 106 LYS A O 1
ATOM 855 N N . PRO A 1 107 ? 17.561 -6.878 -0.710 1.00 52.12 107 PRO A N 1
ATOM 856 C CA . PRO A 1 107 ? 17.054 -8.228 -0.828 1.00 52.12 107 PRO A CA 1
ATOM 857 C C . PRO A 1 107 ? 17.372 -8.953 0.484 1.00 52.12 107 PRO A C 1
ATOM 859 O O . PRO A 1 107 ? 18.471 -8.757 1.023 1.00 52.12 107 PRO A O 1
ATOM 862 N N . PRO A 1 108 ? 16.426 -9.734 1.033 1.00 52.97 108 PRO A N 1
ATOM 863 C CA . PRO A 1 108 ? 16.706 -10.537 2.209 1.00 52.97 108 PRO A CA 1
ATOM 864 C C . PRO A 1 108 ? 17.966 -11.360 1.940 1.00 52.97 108 PRO A C 1
ATOM 866 O O . PRO A 1 108 ? 18.166 -11.872 0.835 1.00 52.97 108 PRO A O 1
ATOM 869 N N . GLU A 1 109 ? 18.848 -11.435 2.934 1.00 60.12 109 GLU A N 1
ATOM 870 C CA . GLU A 1 109 ? 20.072 -12.219 2.816 1.00 60.12 109 GLU A CA 1
ATOM 871 C C . GLU A 1 109 ? 19.681 -13.663 2.476 1.00 60.12 109 GLU A C 1
ATOM 873 O O . GLU A 1 109 ? 18.891 -14.287 3.189 1.00 60.12 109 GLU A O 1
ATOM 878 N N . TRP A 1 110 ? 20.156 -14.174 1.337 1.00 57.56 110 TRP A N 1
ATOM 879 C CA . TRP A 1 110 ? 19.772 -15.500 0.863 1.00 57.56 110 TRP A CA 1
ATOM 880 C C . TRP A 1 110 ? 20.293 -16.564 1.834 1.00 57.56 110 TRP A C 1
ATOM 882 O O . TRP A 1 110 ? 21.489 -16.855 1.868 1.00 57.56 110 TRP A O 1
ATOM 892 N N . LYS A 1 111 ? 19.383 -17.150 2.621 1.00 60.41 111 LYS A N 1
ATOM 893 C CA . LYS A 1 111 ? 19.666 -18.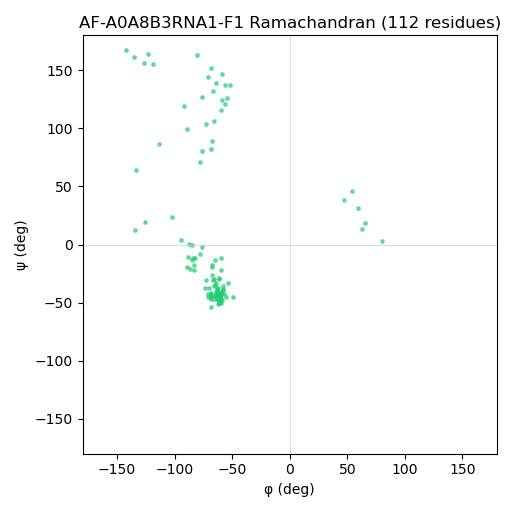240 3.560 1.00 60.41 111 LYS A CA 1
ATOM 894 C C . LYS A 1 111 ? 18.974 -19.524 3.108 1.00 60.41 111 LYS A C 1
ATOM 896 O O . LYS A 1 111 ? 17.867 -19.814 3.556 1.00 60.41 111 LYS A O 1
ATOM 901 N N . PRO A 1 112 ? 19.604 -20.320 2.230 1.00 57.50 112 PRO A N 1
ATOM 902 C CA . PRO A 1 112 ? 18.985 -21.535 1.703 1.00 57.50 112 PRO A CA 1
ATOM 903 C C . PRO A 1 112 ? 18.733 -22.619 2.766 1.00 57.50 112 PRO A C 1
ATOM 905 O O . PRO A 1 112 ? 17.991 -23.557 2.489 1.00 57.50 112 PRO A O 1
ATOM 908 N N . PHE A 1 113 ? 19.314 -22.502 3.969 1.00 75.81 113 PHE A N 1
ATOM 909 C CA . PHE A 1 113 ? 19.213 -23.511 5.033 1.00 75.81 113 PHE A CA 1
ATOM 910 C C . PHE A 1 113 ? 18.904 -22.948 6.436 1.00 75.81 113 PHE A C 1
ATOM 912 O O . PHE A 1 113 ? 18.997 -23.700 7.406 1.00 75.81 113 PHE A O 1
ATOM 919 N N . GLY A 1 114 ? 18.499 -21.674 6.543 1.00 53.56 114 GLY A N 1
ATOM 920 C CA . GLY A 1 114 ? 18.255 -20.986 7.826 1.00 53.56 114 GLY A CA 1
ATOM 921 C C . GLY A 1 114 ? 19.441 -20.191 8.361 1.00 53.56 114 GLY A C 1
ATOM 922 O O . GLY A 1 114 ? 20.598 -20.595 8.118 1.00 53.56 114 GLY A O 1
#

Secondary structure (DSSP, 8-state):
--HHHHHHHHHHHHHHHHHH-TT--SSHHHHHHHHHHHTT-S-TT--HHHHHHHHHHHHHHHHHTT-SSPPPHHHHTTTSSS-TTSHHHHHHHHHTT-----TT--PPP--TT-

Solvent-accessible surface area (backbone atoms only — not comparable to full-atom values): 6736 Å² total; per-residue (Å²): 130,66,66,66,55,55,49,51,50,52,53,48,51,53,50,48,25,42,70,32,28,73,84,65,57,87,50,40,40,52,21,26,39,51,28,32,51,78,68,64,55,45,63,92,83,64,41,31,65,59,48,49,51,32,50,53,52,46,52,50,57,50,58,75,64,65,69,89,65,72,68,52,62,78,74,50,64,84,56,48,95,43,63,67,77,38,68,66,50,44,48,18,37,52,41,30,75,44,89,65,59,65,90,73,71,72,73,77,80,87,56,96,83,115

Sequence (114 aa):
MACGISEMLNVNEVYQRQHSNPALYRNPSDGVADCLHRNNLVKASYTAKEYDEENRRFDKYWNDRRMGRAPTIAETHGHFSFDYSDVDAATCLANNHEAMDVQECKPPEWKPFG

Radius of gyration: 15.32 Å; Cα contacts (8 Å, |Δi|>4): 102; chains: 1; bounding box: 33×43×34 Å

Organism: NCBI:txid1690

pLDDT: mean 78.31, std 15.16, range [40.34, 96.69]